Protein AF-A0AAF0V8E1-F1 (afdb_monomer_lite)

Radius of gyration: 30.5 Å; chains: 1; bounding box: 62×73×78 Å

Secondary structure (DSSP, 8-state):
------PPPP-----------HHHHHHHHHHHHHHHHHHHHHHS----------GGGSSS--------------------------------------HHHHHHHHHHHHHHHHHHHHHHHHHHHHHHHHHHT---SHHHHTT--

pLDDT: mean 73.93, std 15.85, range [46.88, 96.75]

Organism: Solanum verrucosum (NCBI:txid315347)

Foldseek 3Di:
DDDDDDDDDDDPDDDPPPPPPPVVVVVVVVVVVVVVVVVVVVVPDPPPPPVPPPPVVPPDDPPPDDDDDDDDDDDDDDDDDPPPDPDPDDPDPPDPQDPVNVVVVVVVVVVVVVVVVVCVVCVVVVVVCVVVVDPDPPVVVVVPD

Sequence (145 aa):
MESCRRARVPLVAKMDVEVTPTSSTNIQRIEAEYTRDEAEQRRAAPVDTSLTVDVDMLEADATPLTQVGESSGTPSSSSLSTFATSTISAAASCAPLTQTMLYKMDHLAQFVDVCVSQVEAHIPGLIEQAIVATPAPIQAELQQH

Structure (mmCIF, N/CA/C/O backbone):
data_AF-A0AAF0V8E1-F1
#
_entry.id   AF-A0AAF0V8E1-F1
#
loop_
_atom_site.group_PDB
_atom_site.id
_atom_site.type_symbol
_atom_site.label_atom_id
_atom_site.label_alt_id
_atom_site.label_comp_id
_atom_site.label_asym_id
_atom_site.label_entity_id
_atom_site.label_seq_id
_atom_site.pdbx_PDB_ins_code
_atom_site.Cartn_x
_atom_site.Cartn_y
_atom_site.Cartn_z
_atom_site.occupancy
_atom_site.B_iso_or_equiv
_atom_site.auth_seq_id
_atom_site.auth_comp_id
_atom_site.auth_asym_id
_atom_site.auth_atom_id
_atom_site.pdbx_PDB_model_num
ATOM 1 N N . MET A 1 1 ? -34.752 33.536 -39.637 1.00 48.47 1 MET A N 1
ATOM 2 C CA . MET A 1 1 ? -33.732 34.342 -38.933 1.00 48.47 1 MET A CA 1
ATOM 3 C C . MET A 1 1 ? -33.877 34.052 -37.457 1.00 48.47 1 MET A C 1
ATOM 5 O O . MET A 1 1 ? -34.817 34.529 -36.841 1.00 48.47 1 MET A O 1
ATOM 9 N N . GLU A 1 2 ? -33.007 33.198 -36.934 1.00 63.75 2 GLU A N 1
ATOM 10 C CA . GLU A 1 2 ? -33.104 32.638 -35.589 1.00 63.75 2 GLU A CA 1
ATOM 11 C C . GLU A 1 2 ? -31.807 32.996 -34.861 1.00 63.75 2 GLU A C 1
ATOM 13 O O . GLU A 1 2 ? -30.723 32.544 -35.228 1.00 63.75 2 GLU A O 1
ATOM 18 N N . SER A 1 3 ? -31.887 33.939 -33.922 1.00 63.53 3 SER A N 1
ATOM 19 C CA . SER A 1 3 ? -30.723 34.456 -33.203 1.00 63.53 3 SER A CA 1
ATOM 20 C C . SER A 1 3 ? -30.498 33.634 -31.936 1.00 63.53 3 SER A C 1
ATOM 22 O O . SER A 1 3 ? -31.140 33.878 -30.910 1.00 63.53 3 SER A O 1
ATOM 24 N N . CYS A 1 4 ? -29.585 32.665 -31.995 1.00 65.44 4 CYS A N 1
ATOM 25 C CA . CYS A 1 4 ? -29.169 31.880 -30.835 1.00 65.44 4 CYS A CA 1
ATOM 26 C C . CYS A 1 4 ? -28.598 32.795 -29.739 1.00 65.44 4 CYS A C 1
ATOM 28 O O . CYS A 1 4 ? -27.512 33.365 -29.875 1.00 65.44 4 CYS A O 1
ATOM 30 N N . ARG A 1 5 ? -29.327 32.934 -28.627 1.00 68.25 5 ARG A N 1
ATOM 31 C CA . ARG A 1 5 ? -28.858 33.648 -27.434 1.00 68.25 5 ARG A CA 1
ATOM 32 C C . ARG A 1 5 ? -27.804 32.804 -26.720 1.00 68.25 5 ARG A C 1
ATOM 34 O O . ARG A 1 5 ? -28.121 31.827 -26.050 1.00 68.25 5 ARG A O 1
ATOM 41 N N . ARG A 1 6 ? -26.538 33.197 -26.851 1.00 64.69 6 ARG A N 1
ATOM 42 C CA . ARG A 1 6 ? -25.415 32.590 -26.127 1.00 64.69 6 ARG A CA 1
ATOM 43 C C . ARG A 1 6 ? -25.478 33.010 -24.654 1.00 64.69 6 ARG A C 1
ATOM 45 O O . ARG A 1 6 ? -25.192 34.161 -24.328 1.00 64.69 6 ARG A O 1
ATOM 52 N N . ALA A 1 7 ? -25.872 32.088 -23.778 1.00 67.00 7 ALA A N 1
ATOM 53 C CA . ALA A 1 7 ? -25.801 32.278 -22.333 1.00 67.00 7 ALA A CA 1
ATOM 54 C C . ALA A 1 7 ? -24.329 32.441 -21.920 1.00 67.00 7 ALA A C 1
ATOM 56 O O . ALA A 1 7 ? -23.476 31.639 -22.305 1.00 67.00 7 ALA A O 1
ATOM 57 N N . ARG A 1 8 ? -24.008 33.511 -21.186 1.00 69.25 8 ARG A N 1
ATOM 58 C CA . ARG A 1 8 ? -22.658 33.719 -20.653 1.00 69.25 8 ARG A CA 1
ATOM 59 C C . ARG A 1 8 ? -22.486 32.843 -19.415 1.00 69.25 8 ARG A C 1
ATOM 61 O O . ARG A 1 8 ? -23.230 32.990 -18.452 1.00 69.25 8 ARG A O 1
ATOM 68 N N . VAL A 1 9 ? -21.512 31.939 -19.475 1.00 71.81 9 VAL A N 1
ATOM 69 C CA . VAL A 1 9 ? -21.099 31.090 -18.354 1.00 71.81 9 VAL A CA 1
ATOM 70 C C . VAL A 1 9 ? -20.458 31.980 -17.280 1.00 71.81 9 VAL A C 1
ATOM 72 O O . VAL A 1 9 ? -19.581 32.777 -17.627 1.00 71.81 9 VAL A O 1
ATOM 75 N N . PRO A 1 10 ? -20.881 31.890 -16.005 1.00 71.50 10 PRO A N 1
ATOM 76 C CA . PRO A 1 10 ? -20.262 32.634 -14.914 1.00 71.50 10 PRO A CA 1
ATOM 77 C C . PRO A 1 10 ? -18.789 32.245 -14.780 1.00 71.50 10 PRO A C 1
ATOM 79 O O . PRO A 1 10 ? -18.456 31.081 -14.566 1.00 71.50 10 PRO A O 1
ATOM 82 N N . LEU A 1 11 ? -17.904 33.228 -14.931 1.00 69.38 11 LEU A N 1
ATOM 83 C CA . LEU A 1 11 ? -16.475 33.054 -14.719 1.00 69.38 11 LEU A CA 1
ATOM 84 C C . LEU A 1 11 ? -16.241 32.946 -13.206 1.00 69.38 11 LEU A C 1
ATOM 86 O O . LEU A 1 11 ? -16.255 33.951 -12.499 1.00 69.38 11 LEU A O 1
ATOM 90 N N . VAL A 1 12 ? -16.096 31.718 -12.707 1.00 74.75 12 VAL A N 1
ATOM 91 C CA . VAL A 1 12 ? -15.722 31.449 -11.313 1.00 74.75 12 VAL A CA 1
ATOM 92 C C . VAL A 1 12 ? -14.360 32.085 -11.046 1.00 74.75 12 VAL A C 1
ATOM 94 O O . VAL A 1 12 ? -13.376 31.779 -11.721 1.00 74.75 12 VAL A O 1
ATOM 97 N N . ALA A 1 13 ? -14.321 32.999 -10.076 1.00 77.56 13 ALA A N 1
ATOM 98 C CA . ALA A 1 13 ? -13.092 33.605 -9.595 1.00 77.56 13 ALA A CA 1
ATOM 99 C C . ALA A 1 13 ? -12.190 32.503 -9.024 1.00 77.56 13 ALA A C 1
ATOM 101 O O . ALA A 1 13 ? -12.590 31.758 -8.129 1.00 77.56 13 ALA A O 1
ATOM 102 N N . LYS A 1 14 ? -10.985 32.377 -9.579 1.00 78.50 14 LYS A N 1
ATOM 103 C CA . LYS A 1 14 ? -9.967 31.434 -9.120 1.00 78.50 14 LYS A CA 1
ATOM 104 C C . LYS A 1 14 ? -9.492 31.912 -7.747 1.00 78.50 14 LYS A C 1
ATOM 106 O O . LYS A 1 14 ? -8.763 32.891 -7.657 1.00 78.50 14 LYS A O 1
ATOM 111 N N . MET A 1 15 ? -9.988 31.286 -6.686 1.00 77.06 15 MET A N 1
ATOM 112 C CA . MET A 1 15 ? -9.455 31.487 -5.344 1.00 77.06 15 MET A CA 1
ATOM 113 C C . MET A 1 15 ? -8.181 30.650 -5.259 1.00 77.06 15 MET A C 1
ATOM 115 O O . MET A 1 15 ? -8.242 29.432 -5.435 1.00 77.06 15 MET A O 1
ATOM 119 N N . ASP A 1 16 ? -7.036 31.300 -5.064 1.00 68.50 16 ASP A N 1
ATOM 120 C CA . ASP A 1 16 ? -5.784 30.606 -4.782 1.00 68.50 16 ASP A CA 1
ATOM 121 C C . ASP A 1 16 ? -5.939 29.895 -3.435 1.00 68.50 16 ASP A C 1
ATOM 123 O O . ASP A 1 16 ? -6.019 30.515 -2.375 1.00 68.50 16 ASP A O 1
ATOM 127 N N . VAL A 1 17 ? -6.086 28.573 -3.499 1.00 73.44 17 VAL A N 1
ATOM 128 C CA . VAL A 1 17 ? -6.131 27.716 -2.319 1.00 73.44 17 VAL A CA 1
ATOM 129 C C . VAL A 1 17 ? -4.711 27.640 -1.781 1.00 73.44 17 VAL A C 1
ATOM 131 O O . VAL A 1 17 ? -3.836 27.027 -2.392 1.00 73.44 17 VAL A O 1
ATOM 134 N N . GLU A 1 18 ? -4.486 28.271 -0.634 1.00 65.56 18 GLU A N 1
ATOM 135 C CA . GLU A 1 18 ? -3.263 28.125 0.143 1.00 65.56 18 GLU A CA 1
ATOM 136 C C . GLU A 1 18 ? -3.217 26.695 0.698 1.00 65.56 18 GLU A C 1
ATOM 138 O O . GLU A 1 18 ? -3.752 26.377 1.761 1.00 65.56 18 GLU A O 1
ATOM 143 N N . VAL A 1 19 ? -2.638 25.789 -0.091 1.00 66.88 19 VAL A N 1
ATOM 144 C CA . VAL A 1 19 ? -2.364 24.418 0.335 1.00 66.88 19 VAL A CA 1
ATOM 145 C C . VAL A 1 19 ? -1.266 24.500 1.385 1.00 66.88 19 VAL A C 1
ATOM 147 O O . VAL A 1 19 ? -0.087 24.612 1.060 1.00 66.88 19 VAL A O 1
ATOM 150 N N . THR A 1 20 ? -1.653 24.466 2.656 1.00 58.66 20 THR A N 1
ATOM 151 C CA . THR A 1 20 ? -0.715 24.306 3.765 1.00 58.66 20 THR A CA 1
ATOM 152 C C . THR A 1 20 ? -0.051 22.934 3.615 1.00 58.66 20 THR A C 1
ATOM 154 O O . THR A 1 20 ? -0.736 21.912 3.690 1.00 58.66 20 THR A O 1
ATOM 157 N N . PRO A 1 21 ? 1.268 22.859 3.362 1.00 60.16 21 PRO A N 1
ATOM 158 C CA . PRO A 1 21 ? 1.935 21.606 3.043 1.00 60.16 21 PRO A CA 1
ATOM 159 C C . PRO A 1 21 ? 2.291 20.865 4.335 1.00 60.16 21 PRO A C 1
ATOM 161 O O . PRO A 1 21 ? 3.457 20.623 4.637 1.00 60.16 21 PRO A O 1
ATOM 164 N N . THR A 1 22 ? 1.286 20.487 5.120 1.00 59.34 22 THR A N 1
ATOM 165 C CA . THR A 1 22 ? 1.460 19.623 6.299 1.00 59.34 22 THR A CA 1
ATOM 166 C C . THR A 1 22 ? 1.973 18.231 5.919 1.00 59.34 22 THR A C 1
ATOM 168 O O . THR A 1 22 ? 2.630 17.581 6.728 1.00 59.34 22 THR A O 1
ATOM 171 N N . SER A 1 23 ? 1.757 17.787 4.676 1.00 65.50 23 SER A N 1
ATOM 172 C CA . SER A 1 23 ? 2.313 16.529 4.163 1.00 65.50 23 SER A CA 1
ATOM 173 C C . SER A 1 23 ? 3.825 16.587 3.921 1.00 65.50 23 SER A C 1
ATOM 175 O O . SER A 1 23 ? 4.508 15.596 4.165 1.00 65.50 23 SER A O 1
ATOM 177 N N . SER A 1 24 ? 4.370 17.737 3.506 1.00 72.81 24 SER A N 1
ATOM 178 C CA . SER A 1 24 ? 5.789 17.865 3.137 1.00 72.81 24 SER A CA 1
ATOM 179 C C . SER A 1 24 ? 6.716 17.630 4.333 1.00 72.81 24 SER A C 1
ATOM 181 O O . SER A 1 24 ? 7.689 16.882 4.241 1.00 72.81 24 SER A O 1
ATOM 183 N N . THR A 1 25 ? 6.358 18.175 5.498 1.00 82.94 25 THR A N 1
ATOM 184 C CA . THR A 1 25 ? 7.128 17.992 6.738 1.00 82.94 25 THR A CA 1
ATOM 185 C C . THR A 1 25 ? 7.146 16.534 7.196 1.00 82.94 25 THR A C 1
ATOM 187 O O . THR A 1 25 ? 8.176 16.033 7.645 1.00 82.94 25 THR A O 1
ATOM 190 N N . ASN A 1 26 ? 6.020 15.829 7.063 1.00 84.81 26 ASN A N 1
ATOM 191 C CA . ASN A 1 26 ? 5.934 14.422 7.453 1.00 84.81 26 ASN A CA 1
ATOM 192 C C . ASN A 1 26 ? 6.759 13.526 6.521 1.00 84.81 26 ASN A C 1
ATOM 194 O O . ASN A 1 26 ? 7.424 12.614 7.004 1.00 84.81 26 ASN A O 1
ATOM 198 N N . ILE A 1 27 ? 6.778 13.820 5.217 1.00 87.62 27 ILE A N 1
ATOM 199 C CA . ILE A 1 27 ? 7.591 13.085 4.236 1.00 87.62 27 ILE A CA 1
ATOM 200 C C . ILE A 1 27 ? 9.083 13.231 4.558 1.00 87.62 27 ILE A C 1
ATOM 202 O O . ILE A 1 27 ? 9.775 12.227 4.703 1.00 87.62 27 ILE A O 1
ATOM 206 N N . GLN A 1 28 ? 9.562 14.460 4.781 1.00 89.75 28 GLN A N 1
ATOM 207 C CA . GLN A 1 28 ? 10.971 14.700 5.128 1.00 89.75 28 GLN A CA 1
ATOM 208 C C . GLN A 1 28 ? 11.385 13.996 6.427 1.00 89.75 28 GLN A C 1
ATOM 210 O O . GLN A 1 28 ? 12.506 13.500 6.543 1.00 89.75 28 GLN A O 1
ATOM 215 N N . ARG A 1 29 ? 10.480 13.929 7.412 1.00 93.38 29 ARG A N 1
ATOM 216 C CA . ARG A 1 29 ? 10.731 13.215 8.668 1.00 93.38 29 ARG A CA 1
ATOM 217 C C . ARG A 1 29 ? 10.913 11.712 8.440 1.00 93.38 29 ARG A C 1
ATOM 219 O O . ARG A 1 29 ? 11.842 11.142 9.005 1.00 93.38 29 ARG A O 1
ATOM 226 N N . ILE A 1 30 ? 10.063 11.102 7.613 1.00 92.56 30 ILE A N 1
ATOM 227 C CA . ILE A 1 30 ? 10.139 9.672 7.274 1.00 92.56 30 ILE A CA 1
ATOM 228 C C . ILE A 1 30 ? 11.438 9.368 6.513 1.00 92.56 30 ILE A C 1
ATOM 230 O O . ILE A 1 30 ? 12.142 8.422 6.857 1.00 92.56 30 ILE A O 1
ATOM 234 N N . GLU A 1 31 ? 11.805 10.195 5.530 1.00 94.75 31 GLU A N 1
ATOM 235 C CA . GLU A 1 31 ? 13.048 10.021 4.760 1.00 94.75 31 GLU A CA 1
ATOM 236 C C . GLU A 1 31 ? 14.302 10.092 5.648 1.00 94.75 31 GLU A C 1
ATOM 238 O O . GLU A 1 31 ? 15.228 9.283 5.509 1.00 94.75 31 GLU A O 1
ATOM 243 N N . ALA A 1 32 ? 14.327 11.037 6.593 1.00 95.25 32 ALA A N 1
ATOM 244 C CA . ALA A 1 3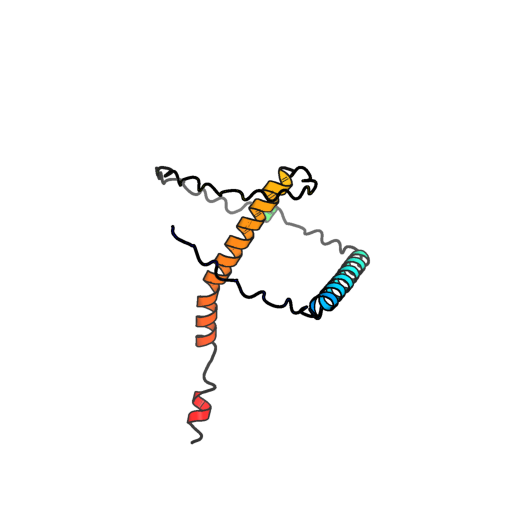2 ? 15.432 11.191 7.534 1.00 95.25 32 ALA A CA 1
ATOM 245 C C . ALA A 1 32 ? 15.544 10.011 8.517 1.00 95.25 32 ALA A C 1
ATOM 247 O O . ALA A 1 32 ? 16.653 9.633 8.897 1.00 95.25 32 ALA A O 1
ATOM 248 N N . GLU A 1 33 ? 14.416 9.437 8.939 1.00 96.75 33 GLU A N 1
ATOM 249 C CA . GLU A 1 33 ? 14.375 8.263 9.814 1.00 96.75 33 GLU A CA 1
ATOM 250 C C . GLU A 1 33 ? 14.856 7.002 9.086 1.00 96.75 33 GLU A C 1
ATOM 252 O O . GLU A 1 33 ? 15.767 6.340 9.581 1.00 96.75 33 GLU A O 1
ATOM 257 N N . TYR A 1 34 ? 14.361 6.750 7.870 1.00 95.62 34 TYR A N 1
ATOM 258 C CA . TYR A 1 34 ? 14.793 5.622 7.035 1.00 95.62 34 TYR A CA 1
ATOM 259 C C . TYR A 1 34 ? 16.299 5.652 6.745 1.00 95.62 34 TYR A C 1
ATOM 261 O O . TYR A 1 34 ? 16.998 4.653 6.893 1.00 95.62 34 TYR A O 1
ATOM 269 N N . THR A 1 35 ? 16.829 6.823 6.376 1.00 96.56 35 THR A N 1
ATOM 270 C CA . THR A 1 35 ? 18.264 6.977 6.081 1.00 96.56 35 THR A CA 1
ATOM 271 C C . THR A 1 35 ? 19.135 6.687 7.309 1.00 96.56 35 THR A C 1
ATOM 273 O O . THR A 1 35 ? 20.252 6.183 7.173 1.00 96.56 35 THR A O 1
ATOM 276 N N . ARG A 1 36 ? 18.641 7.004 8.514 1.00 96.00 36 ARG A N 1
ATOM 277 C CA . ARG A 1 36 ? 19.334 6.699 9.771 1.00 96.00 36 ARG A CA 1
ATOM 278 C C . ARG A 1 36 ? 19.335 5.197 10.051 1.00 96.00 36 ARG A C 1
ATOM 280 O O . ARG A 1 36 ? 20.398 4.671 10.367 1.00 96.00 36 ARG A O 1
ATOM 287 N N . ASP A 1 37 ? 18.187 4.545 9.904 1.00 92.38 37 ASP A N 1
ATOM 288 C CA . ASP A 1 37 ? 18.023 3.106 10.136 1.00 92.38 37 ASP A CA 1
ATOM 289 C C . ASP A 1 37 ? 18.890 2.273 9.175 1.00 92.38 37 ASP A C 1
ATOM 291 O O . ASP A 1 37 ? 19.656 1.420 9.610 1.00 92.38 37 ASP A O 1
ATOM 295 N N . GLU A 1 38 ? 18.917 2.621 7.882 1.00 92.94 38 GLU A N 1
ATOM 296 C CA . GLU A 1 38 ? 19.825 2.008 6.894 1.00 92.94 38 GLU A CA 1
ATOM 297 C C . GLU A 1 38 ? 21.306 2.159 7.281 1.00 92.94 38 GLU A C 1
ATOM 299 O O . GLU A 1 38 ? 22.111 1.234 7.135 1.00 92.94 38 GLU A O 1
ATOM 304 N N . ALA A 1 39 ? 21.701 3.338 7.774 1.00 91.88 39 ALA A N 1
ATOM 305 C CA . ALA A 1 39 ? 23.074 3.574 8.208 1.00 91.88 39 ALA A CA 1
ATOM 306 C C . ALA A 1 39 ? 23.423 2.776 9.476 1.00 91.88 39 ALA A C 1
ATOM 308 O O . ALA A 1 39 ? 24.562 2.323 9.615 1.00 91.88 39 ALA A O 1
ATOM 309 N N . GLU A 1 40 ? 22.466 2.601 10.387 1.00 92.19 40 GLU A N 1
ATOM 310 C CA . GLU A 1 40 ? 22.609 1.777 11.587 1.00 92.19 40 GLU A CA 1
ATOM 311 C C . GLU A 1 40 ? 22.686 0.290 11.237 1.00 92.19 40 GLU A C 1
ATOM 313 O O . GLU A 1 40 ? 23.619 -0.383 11.675 1.00 92.19 40 GLU A O 1
ATOM 318 N N . GLN A 1 41 ? 21.817 -0.194 10.350 1.00 86.56 41 GLN A N 1
ATOM 319 C CA . GLN A 1 41 ? 21.832 -1.564 9.843 1.00 86.56 41 GLN A CA 1
ATOM 320 C C . GLN A 1 41 ? 23.171 -1.922 9.185 1.00 86.56 41 GLN A C 1
ATOM 322 O O . GLN A 1 41 ? 23.676 -3.024 9.376 1.00 86.56 41 GLN A O 1
ATOM 327 N N . ARG A 1 42 ? 23.791 -0.988 8.447 1.00 87.56 42 ARG A N 1
ATOM 328 C CA . ARG A 1 42 ? 25.126 -1.194 7.849 1.00 87.56 42 ARG A CA 1
ATOM 329 C C . ARG A 1 42 ? 26.274 -1.105 8.853 1.00 87.56 42 ARG A C 1
ATOM 331 O O . ARG A 1 42 ? 27.368 -1.588 8.562 1.00 87.56 42 ARG A O 1
ATOM 338 N N . ARG A 1 43 ? 26.071 -0.434 9.991 1.00 85.69 43 ARG A N 1
ATOM 339 C CA . ARG A 1 43 ? 27.063 -0.343 11.076 1.00 85.69 43 ARG A CA 1
ATOM 340 C C . ARG A 1 43 ? 26.979 -1.519 12.036 1.00 85.69 43 ARG A C 1
ATOM 342 O O . ARG A 1 43 ? 28.009 -1.900 12.591 1.00 85.69 43 ARG A O 1
ATOM 349 N N . ALA A 1 44 ? 25.791 -2.078 12.236 1.00 81.50 44 ALA A N 1
ATOM 350 C CA . ALA A 1 44 ? 25.645 -3.369 12.873 1.00 81.50 44 ALA A CA 1
ATOM 351 C C . ALA A 1 44 ? 26.398 -4.383 12.007 1.00 81.50 44 ALA A C 1
ATOM 353 O O . ALA A 1 44 ? 26.128 -4.524 10.815 1.00 81.50 44 ALA A O 1
ATOM 354 N N . ALA A 1 45 ? 27.411 -5.036 12.582 1.00 74.88 45 ALA A N 1
ATOM 355 C CA . ALA A 1 45 ? 28.092 -6.122 11.895 1.00 74.88 45 ALA A CA 1
ATOM 356 C C . ALA A 1 45 ? 27.017 -7.111 11.420 1.00 74.88 45 ALA A C 1
ATOM 358 O O . ALA A 1 45 ? 26.143 -7.432 12.232 1.00 74.88 45 ALA A O 1
ATOM 359 N N . PRO A 1 46 ? 27.040 -7.564 10.151 1.00 67.62 46 PRO A N 1
ATOM 360 C CA . PRO A 1 46 ? 26.130 -8.596 9.690 1.00 67.62 46 PRO A CA 1
ATOM 361 C C . PRO A 1 46 ? 26.253 -9.757 10.664 1.00 67.62 46 PRO A C 1
ATOM 363 O O . PRO A 1 46 ? 27.294 -10.412 10.733 1.00 67.62 46 PRO A O 1
ATOM 366 N N . VAL A 1 47 ? 25.233 -9.945 11.499 1.00 73.00 47 VAL A N 1
ATOM 367 C CA . VAL A 1 47 ? 25.145 -11.146 12.310 1.00 73.00 47 VAL A CA 1
ATOM 368 C C . VAL A 1 47 ? 25.009 -12.237 11.270 1.00 73.00 47 VAL A C 1
ATOM 370 O O . VAL A 1 47 ? 24.042 -12.223 10.506 1.00 73.00 47 VAL A O 1
ATOM 373 N N . ASP A 1 48 ? 26.030 -13.086 11.179 1.00 60.06 48 ASP A N 1
ATOM 374 C CA . ASP A 1 48 ? 26.075 -14.250 10.304 1.00 60.06 48 ASP A CA 1
ATOM 375 C C . ASP A 1 48 ? 24.954 -15.199 10.729 1.00 60.06 48 ASP A C 1
ATOM 377 O O . ASP A 1 48 ? 25.127 -16.166 11.463 1.00 60.06 48 ASP A O 1
ATOM 381 N N . THR A 1 49 ? 23.745 -14.837 10.321 1.00 66.12 49 THR A N 1
ATOM 382 C CA . THR A 1 49 ? 22.551 -15.656 10.356 1.00 66.12 49 THR A CA 1
ATOM 383 C C . THR A 1 49 ? 22.615 -16.512 9.107 1.00 66.12 49 THR A C 1
ATOM 385 O O . THR A 1 49 ? 21.780 -16.431 8.209 1.00 66.12 49 THR A O 1
ATOM 388 N N . SER A 1 50 ? 23.660 -17.334 9.038 1.00 67.69 50 SER A N 1
ATOM 389 C CA . SER A 1 50 ? 23.651 -18.528 8.218 1.00 67.69 50 SER A CA 1
ATOM 390 C C . SER A 1 50 ? 22.487 -19.379 8.723 1.00 67.69 50 SER A C 1
ATOM 392 O O . SER A 1 50 ? 22.586 -20.134 9.691 1.00 67.69 50 SER A O 1
ATOM 394 N N . LEU A 1 51 ? 21.322 -19.174 8.103 1.00 65.19 51 LEU A N 1
ATOM 395 C CA . LEU A 1 51 ? 20.155 -20.018 8.265 1.00 65.19 51 LEU A CA 1
ATOM 396 C C . LEU A 1 51 ? 20.607 -21.406 7.823 1.00 65.19 51 LEU A C 1
ATOM 398 O O . LEU A 1 51 ? 20.710 -21.692 6.631 1.00 65.19 51 LEU A O 1
ATOM 402 N N . THR A 1 52 ? 20.958 -22.239 8.797 1.00 67.12 52 THR A N 1
ATOM 403 C CA . THR A 1 52 ? 21.232 -23.655 8.586 1.00 67.12 52 THR A CA 1
ATOM 404 C C . THR A 1 52 ? 19.884 -24.283 8.262 1.00 67.12 52 THR A C 1
ATOM 406 O O . THR A 1 52 ? 19.189 -24.786 9.139 1.00 67.12 52 THR A O 1
ATOM 409 N N . VAL A 1 53 ? 19.448 -24.122 7.011 1.00 65.31 53 VAL A N 1
ATOM 410 C CA . VAL A 1 53 ? 18.314 -24.858 6.467 1.00 65.31 53 VAL A CA 1
ATOM 411 C C . VAL A 1 53 ? 18.799 -26.289 6.368 1.00 65.31 53 VAL A C 1
ATOM 413 O O . VAL A 1 53 ? 19.621 -26.614 5.514 1.00 65.31 53 VAL A O 1
ATOM 416 N N . ASP A 1 54 ? 18.345 -27.107 7.305 1.00 65.31 54 ASP A N 1
ATOM 417 C CA . ASP A 1 54 ? 18.505 -28.546 7.254 1.00 65.31 54 ASP A CA 1
ATOM 418 C C . ASP A 1 54 ? 17.736 -29.062 6.030 1.00 65.31 54 ASP A C 1
ATOM 420 O O . ASP A 1 54 ? 16.504 -29.123 6.016 1.00 65.31 54 ASP A O 1
ATOM 424 N N . VAL A 1 55 ? 18.475 -29.318 4.950 1.00 61.94 55 VAL A N 1
ATOM 425 C CA . VAL A 1 55 ? 17.941 -29.761 3.653 1.00 61.94 55 VAL A CA 1
ATOM 426 C C . VAL A 1 55 ? 17.240 -31.121 3.784 1.00 61.94 55 VAL A C 1
ATOM 428 O O . VAL A 1 55 ? 16.335 -31.410 3.003 1.00 61.94 55 VAL A O 1
ATOM 431 N N . ASP A 1 56 ? 17.557 -31.896 4.824 1.00 64.88 56 ASP A N 1
ATOM 432 C CA . ASP A 1 56 ? 16.981 -33.221 5.065 1.00 64.88 56 ASP A CA 1
ATOM 433 C C . ASP A 1 56 ? 15.514 -33.182 5.546 1.00 64.88 56 ASP A C 1
ATOM 435 O O . ASP A 1 56 ? 14.830 -34.205 5.515 1.00 64.88 56 ASP A O 1
ATOM 439 N N . MET A 1 57 ? 14.968 -32.018 5.928 1.00 61.69 57 MET A N 1
ATOM 440 C CA . MET A 1 57 ? 13.550 -31.896 6.311 1.00 61.69 57 MET A CA 1
ATOM 441 C C . MET A 1 57 ? 12.579 -31.668 5.136 1.00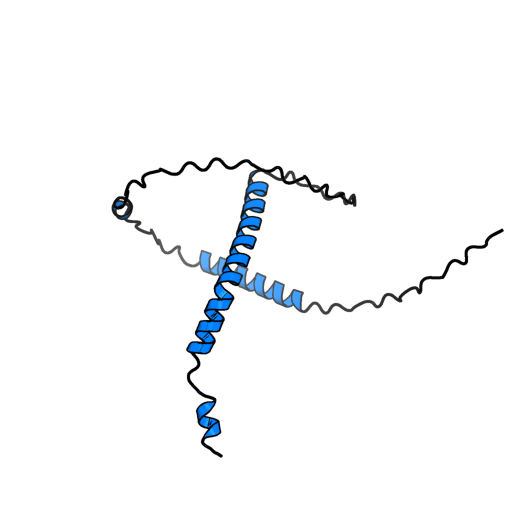 61.69 57 MET A C 1
ATOM 443 O O . MET A 1 57 ? 11.365 -31.719 5.344 1.00 61.69 57 MET A O 1
ATOM 447 N N . LEU A 1 58 ? 13.063 -31.417 3.912 1.00 59.53 58 LEU A N 1
ATOM 448 C CA . LEU A 1 58 ? 12.203 -31.125 2.749 1.00 59.53 58 LEU A CA 1
ATOM 449 C C . LEU A 1 58 ? 11.812 -32.360 1.914 1.00 59.53 58 LEU A C 1
ATOM 451 O O . LEU A 1 58 ? 10.986 -32.234 1.011 1.00 59.53 58 LEU A O 1
ATOM 455 N N . GLU A 1 59 ? 12.337 -33.550 2.219 1.00 55.31 59 GLU A N 1
ATOM 456 C CA . GLU A 1 59 ? 12.112 -34.770 1.426 1.00 55.31 59 GLU A CA 1
ATOM 457 C C . GLU A 1 59 ? 11.372 -35.863 2.221 1.00 55.31 59 GLU A C 1
ATOM 459 O O . GLU A 1 59 ? 11.892 -36.953 2.442 1.00 55.31 59 GLU A O 1
ATOM 464 N N . ALA A 1 60 ? 10.144 -35.588 2.682 1.00 55.50 60 ALA A N 1
ATOM 465 C CA . ALA A 1 60 ? 9.351 -36.611 3.382 1.00 55.50 60 ALA A CA 1
ATOM 466 C C . ALA A 1 60 ? 7.843 -36.662 3.079 1.00 55.50 60 ALA A C 1
ATOM 468 O O . ALA A 1 60 ? 7.184 -37.557 3.599 1.00 55.50 60 ALA A O 1
ATOM 469 N N . ASP A 1 61 ? 7.274 -35.802 2.224 1.00 57.09 61 ASP A N 1
ATOM 470 C CA . ASP A 1 61 ? 5.839 -35.917 1.904 1.00 57.09 61 ASP A CA 1
ATOM 471 C C . ASP A 1 61 ? 5.517 -35.645 0.429 1.00 57.09 61 ASP A C 1
ATOM 473 O O . ASP A 1 61 ? 4.785 -34.733 0.052 1.00 57.09 61 ASP A O 1
ATOM 477 N N . ALA A 1 62 ? 6.102 -36.469 -0.442 1.00 54.81 62 ALA A N 1
ATOM 478 C CA . ALA A 1 62 ? 5.623 -36.647 -1.806 1.00 54.81 62 ALA A CA 1
ATOM 479 C C . ALA A 1 62 ? 4.539 -37.736 -1.818 1.00 54.81 62 ALA A C 1
ATOM 481 O O . ALA A 1 62 ? 4.771 -38.865 -2.257 1.00 54.81 62 ALA A O 1
ATOM 482 N N . THR A 1 63 ? 3.339 -37.415 -1.335 1.00 58.88 63 THR A N 1
ATOM 483 C CA . THR A 1 63 ? 2.155 -38.212 -1.668 1.00 58.88 63 THR A CA 1
ATOM 484 C C . THR A 1 63 ? 1.746 -37.886 -3.116 1.00 58.88 63 THR A C 1
ATOM 486 O O . THR A 1 63 ? 1.467 -36.727 -3.429 1.00 58.88 63 THR A O 1
ATOM 489 N N . PRO A 1 64 ? 1.720 -38.863 -4.044 1.00 56.69 64 PRO A N 1
ATOM 490 C CA . PRO A 1 64 ? 1.338 -38.618 -5.429 1.00 56.69 64 PRO A CA 1
ATOM 491 C C . PRO A 1 64 ? -0.156 -38.292 -5.496 1.00 56.69 64 PRO A C 1
ATOM 493 O O . PRO A 1 64 ? -1.014 -39.164 -5.336 1.00 56.69 64 PRO A O 1
ATOM 496 N N . LEU A 1 65 ? -0.474 -37.022 -5.742 1.00 52.22 65 LEU A N 1
ATOM 497 C CA . LEU A 1 65 ? -1.845 -36.591 -5.975 1.00 52.22 65 LEU A CA 1
ATOM 498 C C . LEU A 1 65 ? -2.282 -37.136 -7.338 1.00 52.22 65 LEU A C 1
ATOM 500 O O . LEU A 1 65 ? -1.827 -36.704 -8.395 1.00 52.22 65 LEU A O 1
ATOM 504 N N . THR A 1 66 ? -3.123 -38.166 -7.284 1.00 51.50 66 THR A N 1
ATOM 505 C CA . THR A 1 66 ? -3.709 -38.826 -8.448 1.00 51.50 66 THR A CA 1
ATOM 506 C C . THR A 1 66 ? -4.545 -37.811 -9.223 1.00 51.50 66 THR A C 1
ATOM 508 O O . THR A 1 66 ? -5.611 -37.384 -8.788 1.00 51.50 66 THR A O 1
ATOM 511 N N . GLN A 1 67 ? -4.016 -37.416 -10.377 1.00 54.53 67 GLN A N 1
ATOM 512 C CA . GLN A 1 67 ? -4.632 -36.535 -11.354 1.00 54.53 67 GLN A CA 1
ATOM 513 C C . GLN A 1 67 ? -5.732 -37.296 -12.110 1.00 54.53 67 GLN A C 1
ATOM 515 O O . GLN A 1 67 ? -5.448 -38.041 -13.044 1.00 54.53 67 GLN A O 1
ATOM 520 N N . VAL A 1 68 ? -6.991 -37.101 -11.713 1.00 59.97 68 VAL A N 1
ATOM 521 C CA . VAL A 1 68 ? -8.178 -37.462 -12.505 1.00 59.97 68 VAL A CA 1
ATOM 522 C C . VAL A 1 68 ? -9.195 -36.335 -12.371 1.00 59.97 68 VAL A C 1
ATOM 524 O O . VAL A 1 68 ? -9.666 -36.045 -11.276 1.00 59.97 68 VAL A O 1
ATOM 527 N N . GLY A 1 69 ? -9.528 -35.699 -13.492 1.00 53.19 69 GLY A N 1
ATOM 528 C CA . GLY A 1 69 ? -10.549 -34.657 -13.540 1.00 53.19 69 GLY A CA 1
ATOM 529 C C . GLY A 1 69 ? -10.426 -33.779 -14.774 1.00 53.19 69 GLY A C 1
ATOM 530 O O . GLY A 1 69 ? -10.043 -32.618 -14.678 1.00 53.19 69 GLY A O 1
ATOM 531 N N . GLU A 1 70 ? -10.725 -34.350 -15.939 1.00 55.53 70 GLU A N 1
ATOM 532 C CA . GLU A 1 70 ? -10.976 -33.608 -17.172 1.00 55.53 70 GLU A CA 1
ATOM 533 C C . GLU A 1 70 ? -12.075 -32.558 -16.949 1.00 55.53 70 GLU A C 1
ATOM 535 O O . GLU A 1 70 ? -13.176 -32.871 -16.502 1.00 55.53 70 GLU A O 1
ATOM 540 N N . SER A 1 71 ? -11.796 -31.308 -17.310 1.00 55.06 71 SER A N 1
ATOM 541 C CA . SER A 1 71 ? -12.806 -30.258 -17.431 1.00 55.06 71 SER A CA 1
ATOM 542 C C . SER A 1 71 ? -12.510 -29.460 -18.696 1.00 55.06 71 SER A C 1
ATOM 544 O O . SER A 1 71 ? -11.767 -28.479 -18.695 1.00 55.06 71 SER A O 1
ATOM 546 N N . SER A 1 72 ? -13.090 -29.942 -19.795 1.00 65.12 72 SER A N 1
ATOM 547 C CA . SER A 1 72 ? -13.227 -29.228 -21.060 1.00 65.12 72 SER A CA 1
ATOM 548 C C . SER A 1 72 ? -14.212 -28.074 -20.864 1.00 65.12 72 SER A C 1
ATOM 550 O O . SER A 1 72 ? -15.397 -28.296 -20.622 1.00 65.12 72 SER A O 1
ATOM 552 N N . GLY A 1 73 ? -13.705 -26.844 -20.919 1.00 50.19 73 GLY A N 1
ATOM 553 C CA . GLY A 1 73 ? -14.478 -25.619 -20.745 1.00 50.19 73 GLY A CA 1
ATOM 554 C C . GLY A 1 73 ? -13.913 -24.508 -21.623 1.00 50.19 73 GLY A C 1
ATOM 555 O 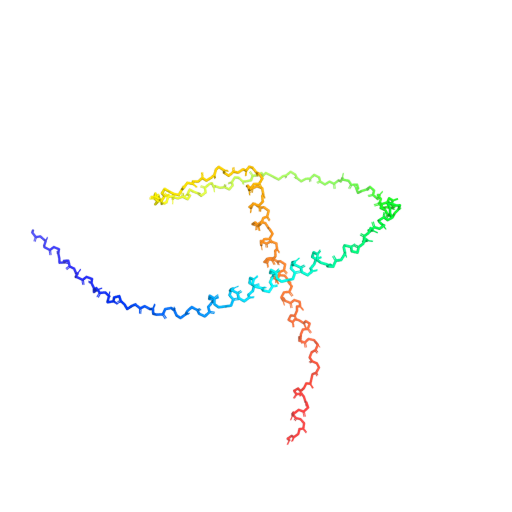O . GLY A 1 73 ? -12.859 -23.949 -21.349 1.00 50.19 73 GLY A O 1
ATOM 556 N N . THR A 1 74 ? -14.622 -24.243 -22.710 1.00 58.41 74 THR A N 1
ATOM 557 C CA . THR A 1 74 ? -14.426 -23.236 -23.757 1.00 58.41 74 THR A CA 1
ATOM 558 C C . THR A 1 74 ? -13.951 -21.862 -23.241 1.00 58.41 74 THR A C 1
ATOM 560 O O . THR A 1 74 ? -14.624 -21.287 -22.384 1.00 58.41 74 THR A O 1
ATOM 563 N N . PRO A 1 75 ? -12.880 -21.250 -23.793 1.00 57.97 75 PRO A N 1
ATOM 564 C CA . PRO A 1 75 ? -12.588 -19.847 -23.525 1.00 57.97 75 PRO A CA 1
ATOM 565 C C . PRO A 1 75 ? -13.600 -18.980 -24.282 1.00 57.97 75 PRO A C 1
ATOM 567 O O . PRO A 1 75 ? -13.532 -18.821 -25.501 1.00 57.97 75 PRO A O 1
ATOM 570 N N . SER A 1 76 ? -14.576 -18.440 -23.555 1.00 59.06 76 SER A N 1
ATOM 571 C CA . SER A 1 76 ? -15.469 -17.412 -24.082 1.00 59.06 76 SER A CA 1
ATOM 572 C C . SER A 1 76 ? -14.664 -16.125 -24.272 1.00 59.06 76 SER A C 1
ATOM 574 O O . SER A 1 76 ? -14.083 -15.601 -23.322 1.00 59.06 76 SER A O 1
ATOM 576 N N . SER A 1 77 ? -14.579 -15.646 -25.515 1.00 56.78 77 SER A N 1
ATOM 577 C CA . SER A 1 77 ? -13.939 -14.380 -25.868 1.00 56.78 77 SER A CA 1
ATOM 578 C C . SER A 1 77 ? -14.620 -13.218 -25.149 1.00 56.78 77 SER A C 1
ATOM 580 O O . SER A 1 77 ? -15.711 -12.798 -25.530 1.00 56.78 77 SER A O 1
ATOM 582 N N . SER A 1 78 ? -13.951 -12.659 -24.144 1.00 57.47 78 SER A N 1
ATOM 583 C CA . SER A 1 78 ? -14.319 -11.356 -23.598 1.00 57.47 78 SER A CA 1
ATOM 584 C C . SER A 1 78 ? -13.778 -10.257 -24.507 1.00 57.47 78 SER A C 1
ATOM 586 O O . SER A 1 78 ? -12.578 -10.133 -24.746 1.00 57.47 78 SER A O 1
ATOM 588 N N . SER A 1 79 ? -14.721 -9.501 -25.052 1.00 59.25 79 SER A N 1
ATOM 589 C CA . SER A 1 79 ? -14.575 -8.388 -25.979 1.00 59.25 79 SER A CA 1
ATOM 590 C C . SER A 1 79 ? -13.507 -7.377 -25.554 1.00 59.25 79 SER A C 1
ATOM 592 O O . SER A 1 79 ? -13.523 -6.879 -24.429 1.00 59.25 79 SER A O 1
ATOM 594 N N . LEU A 1 80 ? -12.624 -7.011 -26.491 1.00 56.53 80 LEU A N 1
ATOM 595 C CA . LEU A 1 80 ? -11.717 -5.875 -26.347 1.00 56.53 80 LEU A CA 1
ATOM 596 C C . LEU A 1 80 ? -12.529 -4.590 -26.124 1.00 56.53 80 LEU A C 1
ATOM 598 O O . LEU A 1 80 ? -13.143 -4.057 -27.051 1.00 56.53 80 LEU A O 1
ATOM 602 N N . SER A 1 81 ? -12.497 -4.066 -24.900 1.00 58.31 81 SER A N 1
ATOM 603 C CA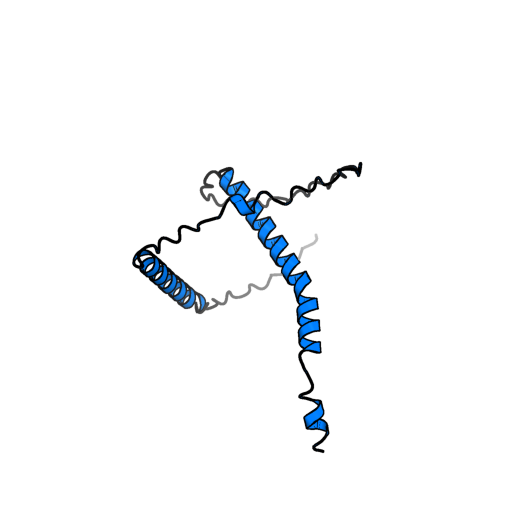 . SER A 1 81 ? -12.907 -2.691 -24.631 1.00 58.31 81 SER A CA 1
ATOM 604 C C . SER A 1 81 ? -11.882 -1.757 -25.266 1.00 58.31 81 SER A C 1
ATOM 606 O O . SER A 1 81 ? -10.721 -1.691 -24.858 1.00 58.31 81 SER A O 1
ATOM 608 N N . THR A 1 82 ? -12.307 -1.069 -26.320 1.00 49.06 82 THR A N 1
ATOM 609 C CA . THR A 1 82 ? -11.520 -0.034 -26.985 1.00 49.06 82 THR A CA 1
ATOM 610 C C . THR A 1 82 ? -11.470 1.173 -26.054 1.00 49.06 82 THR A C 1
ATOM 612 O O . THR A 1 82 ? -12.378 2.002 -26.046 1.00 49.06 82 THR A O 1
ATOM 615 N N . PHE A 1 83 ? -10.419 1.273 -25.242 1.00 54.44 83 PHE A N 1
ATOM 616 C CA . PHE A 1 83 ? -10.120 2.502 -24.518 1.00 54.44 83 PHE A CA 1
ATOM 617 C C . PHE A 1 83 ? -9.707 3.565 -25.537 1.00 54.44 83 PHE A C 1
ATOM 619 O O . PHE A 1 83 ? -8.594 3.559 -26.068 1.00 54.44 83 PHE A O 1
ATOM 626 N N . ALA A 1 84 ? -10.638 4.473 -25.838 1.00 49.81 84 ALA A N 1
ATOM 627 C CA . ALA A 1 84 ? -10.360 5.682 -26.594 1.00 49.81 84 ALA A CA 1
ATOM 628 C C . ALA A 1 84 ? -9.262 6.463 -25.860 1.00 49.81 84 ALA A C 1
ATOM 630 O O . ALA A 1 84 ? -9.475 7.058 -24.804 1.00 49.81 84 ALA A O 1
ATOM 631 N N . THR A 1 85 ? -8.053 6.389 -26.407 1.00 46.88 85 THR A N 1
ATOM 632 C CA . THR A 1 85 ? -6.867 7.029 -25.856 1.00 46.88 85 THR A CA 1
ATOM 633 C C . THR A 1 85 ? -6.951 8.513 -26.189 1.00 46.88 85 THR A C 1
ATOM 635 O O . THR A 1 85 ? -6.657 8.923 -27.311 1.00 46.88 85 THR A O 1
ATOM 638 N N . SER A 1 86 ? -7.379 9.327 -25.225 1.00 54.19 86 SER A N 1
ATOM 639 C CA . SER A 1 86 ? -7.260 10.782 -25.313 1.00 54.19 86 SER A CA 1
ATOM 640 C C . SER A 1 86 ? -5.781 11.151 -25.373 1.00 54.19 86 SER A C 1
ATOM 642 O O . SER A 1 86 ? -5.058 11.102 -24.380 1.00 54.19 86 SER A O 1
ATOM 644 N N . THR A 1 87 ? -5.327 11.483 -26.578 1.00 49.19 87 THR A N 1
ATOM 645 C CA . THR A 1 87 ? -3.970 11.926 -26.877 1.00 49.19 87 THR A CA 1
ATOM 646 C C . THR A 1 87 ? -3.747 13.315 -26.279 1.00 49.19 87 THR A C 1
ATOM 648 O O . THR A 1 87 ? -4.048 14.328 -26.905 1.00 49.19 87 THR A O 1
ATOM 651 N N . ILE A 1 88 ? -3.206 13.379 -25.062 1.00 55.44 88 ILE A N 1
ATOM 652 C CA . ILE A 1 88 ? -2.507 14.574 -24.582 1.00 55.44 88 ILE A CA 1
ATOM 653 C C . ILE A 1 88 ? -1.020 14.273 -24.718 1.00 55.44 88 ILE A C 1
ATOM 655 O O . ILE A 1 88 ? -0.426 13.546 -23.926 1.00 55.44 88 ILE A O 1
ATOM 659 N N . SER A 1 89 ? -0.448 14.800 -25.799 1.00 53.16 89 SER A N 1
ATOM 660 C CA . SER A 1 89 ? 0.970 14.717 -26.132 1.00 53.16 89 SER A CA 1
ATOM 661 C C . SER A 1 89 ? 1.787 15.566 -25.155 1.00 53.16 89 SER A C 1
ATOM 663 O O . SER A 1 89 ? 2.144 16.705 -25.451 1.00 53.16 89 SER A O 1
ATOM 665 N N . ALA A 1 90 ? 2.094 15.006 -23.988 1.00 53.91 90 ALA A N 1
ATOM 666 C CA . ALA A 1 90 ? 3.245 15.421 -23.203 1.00 53.91 90 ALA A CA 1
ATOM 667 C C . ALA A 1 90 ? 4.450 14.615 -23.701 1.00 53.91 90 ALA A C 1
ATOM 669 O O . ALA A 1 90 ? 4.495 13.396 -23.540 1.00 53.91 90 ALA A O 1
ATOM 670 N N . ALA A 1 91 ? 5.415 15.289 -24.330 1.00 53.62 91 ALA A N 1
ATOM 671 C CA . ALA A 1 91 ? 6.695 14.704 -24.717 1.00 53.62 91 ALA A CA 1
ATOM 672 C C . ALA A 1 91 ? 7.553 14.450 -23.463 1.00 53.62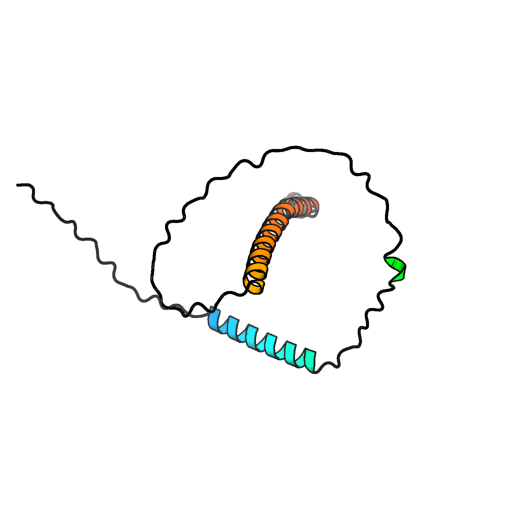 91 ALA A C 1
ATOM 674 O O . ALA A 1 91 ? 8.558 15.112 -23.226 1.00 53.62 91 ALA A O 1
ATOM 675 N N . ALA A 1 92 ? 7.115 13.515 -22.622 1.00 57.81 92 ALA A N 1
ATOM 676 C CA . ALA A 1 92 ? 7.955 12.886 -21.624 1.00 57.81 92 ALA A CA 1
ATOM 677 C C . ALA A 1 92 ? 8.776 11.825 -22.357 1.00 57.81 92 ALA A C 1
ATOM 679 O O . ALA A 1 92 ? 8.213 11.004 -23.085 1.00 57.81 92 ALA A O 1
ATOM 680 N N . SER A 1 93 ? 10.101 11.855 -22.210 1.00 56.16 93 SER A N 1
ATOM 681 C CA . SER A 1 93 ? 10.968 10.804 -22.734 1.00 56.16 93 SER A CA 1
ATOM 682 C C . SER A 1 93 ? 10.540 9.483 -22.100 1.00 56.16 93 SER A C 1
ATOM 684 O O . SER A 1 93 ? 10.854 9.204 -20.942 1.00 56.16 93 SER A O 1
ATOM 686 N N . CYS A 1 94 ? 9.759 8.698 -22.833 1.00 60.97 94 CYS A N 1
ATOM 687 C CA . CYS A 1 94 ? 9.365 7.371 -22.411 1.00 60.97 94 CYS A CA 1
ATOM 688 C C . CYS A 1 94 ? 10.628 6.511 -22.477 1.00 60.97 94 CYS A C 1
ATOM 690 O O . CYS A 1 94 ? 11.075 6.130 -23.560 1.00 60.97 94 CYS A O 1
ATOM 692 N N . ALA A 1 95 ? 11.265 6.298 -21.325 1.00 76.06 95 ALA A N 1
ATOM 693 C CA . ALA A 1 95 ? 12.344 5.333 -21.223 1.00 76.06 95 ALA A CA 1
ATOM 694 C C . ALA A 1 95 ? 11.780 3.968 -21.662 1.00 76.06 95 ALA A C 1
ATOM 696 O O . ALA A 1 95 ? 10.692 3.609 -21.203 1.00 76.06 95 ALA A O 1
ATOM 697 N N . PRO A 1 96 ? 12.459 3.223 -22.555 1.00 79.50 96 PRO A N 1
ATOM 698 C CA . PRO A 1 96 ? 11.966 1.938 -23.031 1.00 79.50 96 PRO A CA 1
ATOM 699 C C . PRO A 1 96 ? 11.678 1.021 -21.842 1.00 79.50 96 PRO A C 1
ATOM 701 O O . PRO A 1 96 ? 12.585 0.669 -21.085 1.00 79.50 96 PRO A O 1
ATOM 704 N N . LEU A 1 97 ? 10.408 0.665 -21.649 1.00 84.44 97 LEU A N 1
ATOM 705 C CA . LEU A 1 97 ? 10.012 -0.237 -20.577 1.00 84.44 97 LEU A CA 1
ATOM 706 C C . LEU A 1 97 ? 10.603 -1.616 -20.870 1.00 84.44 97 LEU A C 1
ATOM 708 O O . LEU A 1 97 ? 10.297 -2.243 -21.882 1.00 84.44 97 LEU A O 1
ATOM 712 N N . THR A 1 98 ? 11.487 -2.072 -19.988 1.00 90.12 98 THR A N 1
ATOM 713 C CA . THR A 1 98 ? 12.086 -3.403 -20.102 1.00 90.12 98 THR A CA 1
ATOM 714 C C . THR A 1 98 ? 11.058 -4.474 -19.740 1.00 90.12 98 THR A C 1
ATOM 716 O O . THR A 1 98 ? 10.153 -4.246 -18.937 1.00 90.12 98 THR A O 1
ATOM 719 N N . GLN A 1 99 ? 11.211 -5.678 -20.290 1.00 92.00 99 GLN A N 1
ATOM 720 C CA . GLN A 1 99 ? 10.319 -6.807 -20.003 1.00 92.00 99 GLN A CA 1
ATOM 721 C C . GLN A 1 99 ? 10.237 -7.128 -18.500 1.00 92.00 99 GLN A C 1
ATOM 723 O O . GLN A 1 99 ? 9.167 -7.445 -17.987 1.00 92.00 99 GLN A O 1
ATOM 728 N N . THR A 1 100 ? 11.341 -6.949 -17.770 1.00 90.50 100 THR A N 1
ATOM 729 C CA . THR A 1 100 ? 11.388 -7.068 -16.306 1.00 90.50 100 THR A CA 1
ATOM 730 C C . THR A 1 100 ? 10.495 -6.048 -15.608 1.00 90.50 100 THR A C 1
ATOM 732 O O . THR A 1 100 ? 9.838 -6.379 -14.624 1.00 90.50 100 THR A O 1
ATOM 735 N N . MET A 1 101 ? 10.460 -4.804 -16.093 1.00 91.62 101 MET A N 1
ATOM 736 C CA . MET A 1 101 ? 9.574 -3.782 -15.533 1.00 91.62 101 MET A CA 1
ATOM 737 C C . MET A 1 101 ? 8.109 -4.137 -15.778 1.00 91.62 101 MET A C 1
ATOM 739 O O . MET A 1 101 ? 7.314 -4.025 -14.853 1.00 91.62 101 MET A O 1
ATOM 743 N N . LEU A 1 102 ? 7.769 -4.635 -16.971 1.00 92.31 102 LEU A N 1
ATOM 744 C CA . LEU A 1 102 ? 6.407 -5.084 -17.283 1.00 92.31 102 LEU A CA 1
ATOM 745 C C . LEU A 1 102 ? 5.963 -6.237 -16.372 1.00 92.31 102 LEU A C 1
ATOM 747 O O . LEU A 1 102 ? 4.891 -6.160 -15.781 1.00 92.31 102 LEU A O 1
ATOM 751 N N . TYR A 1 103 ? 6.815 -7.249 -16.179 1.00 92.25 103 TYR A N 1
ATOM 752 C CA . TYR A 1 103 ? 6.542 -8.353 -15.251 1.00 92.25 103 TYR A CA 1
ATOM 753 C C . TYR A 1 103 ? 6.339 -7.864 -13.807 1.00 92.25 103 TYR A C 1
ATOM 755 O O . TYR A 1 103 ? 5.409 -8.287 -13.126 1.00 92.25 103 TYR A O 1
ATOM 763 N N . LYS A 1 104 ? 7.176 -6.927 -13.339 1.00 92.88 104 LYS A N 1
ATOM 764 C CA . LYS A 1 104 ? 7.035 -6.341 -11.998 1.00 92.88 104 LYS A CA 1
ATOM 765 C C . LYS A 1 104 ? 5.742 -5.545 -11.840 1.00 92.88 104 LYS A C 1
ATOM 767 O O . LYS A 1 104 ? 5.117 -5.628 -10.791 1.00 92.88 104 LYS A O 1
ATOM 772 N N . MET A 1 105 ? 5.349 -4.782 -12.857 1.00 93.50 105 MET A N 1
ATOM 773 C CA . MET A 1 105 ? 4.101 -4.020 -12.831 1.00 93.50 105 MET A CA 1
ATOM 774 C C . MET A 1 105 ? 2.879 -4.936 -12.769 1.00 93.50 105 MET A C 1
ATOM 776 O O . MET A 1 105 ? 1.976 -4.675 -11.979 1.00 93.50 105 MET A O 1
ATOM 780 N N . ASP A 1 106 ? 2.875 -6.018 -13.546 1.00 93.62 106 ASP A N 1
ATOM 781 C CA . ASP A 1 106 ? 1.788 -7.000 -13.530 1.00 93.62 106 ASP A CA 1
ATOM 782 C C . ASP A 1 106 ? 1.694 -7.711 -12.172 1.00 93.62 106 ASP A C 1
ATOM 784 O O . ASP A 1 106 ? 0.624 -7.782 -11.570 1.00 93.62 106 ASP A O 1
ATOM 788 N N . HIS A 1 107 ? 2.835 -8.128 -11.614 1.00 94.06 107 HIS A N 1
ATOM 789 C CA . HIS A 1 107 ? 2.867 -8.763 -10.299 1.00 94.06 107 HIS A CA 1
ATOM 790 C C . HIS A 1 107 ? 2.400 -7.826 -9.174 1.00 94.06 107 HIS A C 1
ATOM 792 O O . HIS A 1 107 ? 1.685 -8.258 -8.273 1.00 94.06 107 HIS A O 1
ATOM 798 N N . LEU A 1 108 ? 2.748 -6.535 -9.239 1.00 94.38 108 LEU A N 1
ATOM 799 C CA . LEU A 1 108 ? 2.250 -5.531 -8.294 1.00 94.38 108 LEU A CA 1
ATOM 800 C C . LEU A 1 108 ? 0.731 -5.355 -8.397 1.00 94.38 108 LEU A C 1
ATOM 802 O O . LEU A 1 108 ? 0.065 -5.266 -7.368 1.00 94.38 108 LEU A O 1
ATOM 806 N N . ALA A 1 109 ? 0.179 -5.324 -9.613 1.00 89.06 109 ALA A N 1
ATOM 807 C CA . ALA A 1 109 ? -1.264 -5.217 -9.814 1.00 89.06 109 ALA A CA 1
ATOM 808 C C . ALA A 1 109 ? -2.000 -6.433 -9.227 1.00 89.06 109 ALA A C 1
ATOM 810 O O . ALA A 1 109 ? -2.968 -6.264 -8.486 1.00 89.06 109 ALA A O 1
ATOM 811 N N . GLN A 1 110 ? -1.489 -7.640 -9.481 1.00 93.00 110 GLN A N 1
ATOM 812 C CA . GLN A 1 110 ? -2.020 -8.877 -8.899 1.00 93.00 110 GLN A CA 1
ATOM 813 C C . GLN A 1 110 ? -1.903 -8.889 -7.370 1.00 93.00 110 GLN A C 1
ATOM 815 O O . GLN A 1 110 ? -2.832 -9.298 -6.680 1.00 93.00 110 GLN A O 1
ATOM 820 N N . PHE A 1 111 ? -0.782 -8.415 -6.826 1.00 92.94 111 PHE A N 1
ATOM 821 C CA . PHE A 1 111 ? -0.573 -8.350 -5.382 1.00 92.94 111 PHE A CA 1
ATOM 822 C C . PHE A 1 111 ? -1.606 -7.448 -4.697 1.00 92.94 111 PHE A C 1
ATOM 824 O O . PHE A 1 111 ? -2.191 -7.843 -3.691 1.00 92.94 111 PHE A O 1
ATOM 831 N N . VAL A 1 112 ? -1.872 -6.261 -5.255 1.00 91.25 112 VAL A N 1
ATOM 832 C CA . VAL A 1 112 ? -2.881 -5.341 -4.707 1.00 91.25 112 VAL A CA 1
ATOM 833 C C . VAL A 1 112 ? -4.271 -5.981 -4.713 1.00 91.25 112 VAL A C 1
ATOM 835 O O . VAL A 1 112 ? -4.977 -5.885 -3.712 1.00 91.25 112 VAL A O 1
ATOM 838 N N . ASP A 1 113 ? -4.645 -6.668 -5.792 1.00 93.12 113 ASP A N 1
ATOM 839 C CA . ASP A 1 113 ? -5.944 -7.343 -5.912 1.00 93.12 113 ASP A CA 1
ATOM 840 C C . ASP A 1 113 ? -6.126 -8.464 -4.871 1.00 93.12 113 ASP A C 1
ATOM 842 O O . ASP A 1 113 ? -7.148 -8.536 -4.179 1.00 93.12 113 ASP A O 1
ATOM 846 N N . VAL A 1 114 ? -5.085 -9.282 -4.673 1.00 94.19 114 VAL A N 1
ATOM 847 C CA . VAL A 1 114 ? -5.065 -10.330 -3.641 1.00 94.19 114 VAL A CA 1
ATOM 848 C C . VAL A 1 114 ? -5.158 -9.725 -2.240 1.00 94.19 114 VAL A C 1
ATOM 850 O O . VAL A 1 114 ? -5.930 -10.218 -1.417 1.00 94.19 114 VAL A O 1
ATOM 853 N N . CYS A 1 115 ? -4.423 -8.645 -1.958 1.00 91.31 115 CYS A N 1
ATOM 854 C CA . CYS A 1 115 ? -4.487 -7.972 -0.661 1.00 91.31 115 CYS A CA 1
ATOM 855 C C . CYS A 1 115 ? -5.879 -7.403 -0.371 1.00 91.31 115 CYS A C 1
ATOM 857 O O . CYS A 1 115 ? -6.377 -7.565 0.742 1.00 91.31 115 CYS A O 1
ATOM 859 N N . VAL A 1 116 ? -6.518 -6.764 -1.355 1.00 93.50 116 VAL A N 1
ATOM 860 C CA . VAL A 1 116 ? -7.884 -6.241 -1.203 1.00 93.50 116 VAL A CA 1
ATOM 861 C C . VAL A 1 116 ? -8.857 -7.383 -0.919 1.00 93.50 116 VAL A C 1
ATOM 863 O O . VAL A 1 116 ? -9.593 -7.318 0.064 1.00 93.50 116 VAL A O 1
ATOM 866 N N . SER A 1 117 ? -8.780 -8.461 -1.701 1.00 95.94 117 SER A N 1
ATOM 867 C CA . SER A 1 117 ? -9.628 -9.646 -1.527 1.00 95.94 117 SER A CA 1
ATOM 868 C C . SER A 1 117 ? -9.438 -10.304 -0.156 1.00 95.94 117 SER A C 1
ATOM 870 O O . SER A 1 117 ? -10.405 -10.691 0.498 1.00 95.94 117 SER A O 1
ATOM 872 N N . GLN A 1 118 ? -8.193 -10.415 0.319 1.00 94.62 118 GLN A N 1
ATOM 873 C CA . GLN A 1 118 ? -7.885 -11.010 1.619 1.00 94.62 118 GLN A CA 1
ATOM 874 C C . GLN A 1 118 ? -8.410 -10.155 2.776 1.00 94.62 118 GLN A C 1
ATOM 876 O O . GLN A 1 118 ? -8.978 -10.692 3.728 1.00 94.62 118 GLN A O 1
ATOM 881 N N . VAL A 1 119 ? -8.234 -8.834 2.702 1.00 95.25 119 VAL A N 1
ATOM 882 C CA . VAL A 1 119 ? -8.763 -7.906 3.709 1.00 95.25 119 VAL A CA 1
ATOM 883 C C . VAL A 1 119 ? -10.288 -7.977 3.738 1.00 95.25 119 VAL A C 1
ATOM 885 O O . VAL A 1 119 ? -10.865 -8.115 4.817 1.00 95.25 119 VAL A O 1
ATOM 888 N N . GLU A 1 120 ? -10.940 -7.960 2.575 1.00 94.75 120 GLU A N 1
ATOM 889 C CA . GLU A 1 120 ? -12.397 -8.075 2.464 1.00 94.75 120 GLU A CA 1
ATOM 890 C C . GLU A 1 120 ? -12.917 -9.395 3.051 1.00 94.75 120 GLU A C 1
ATOM 892 O O . GLU A 1 120 ? -13.897 -9.393 3.795 1.00 94.75 120 GLU A O 1
ATOM 897 N N . ALA A 1 121 ? -12.213 -10.506 2.817 1.00 95.81 121 ALA A N 1
ATOM 898 C CA . ALA A 1 121 ? -12.564 -11.806 3.385 1.00 95.81 121 ALA A CA 1
ATOM 899 C C . ALA A 1 121 ? -12.360 -11.884 4.912 1.00 95.81 121 ALA A C 1
ATOM 901 O O . ALA A 1 121 ? -13.094 -12.600 5.595 1.00 95.81 121 ALA A O 1
ATOM 902 N N . HIS A 1 122 ? -11.385 -11.158 5.468 1.00 96.38 122 HIS A N 1
ATOM 903 C CA . HIS A 1 122 ? -11.083 -11.186 6.905 1.00 96.38 122 HIS A CA 1
ATOM 904 C C . HIS A 1 122 ? -11.957 -10.248 7.747 1.00 96.38 122 HIS A C 1
ATOM 906 O O . HIS A 1 122 ? -12.193 -10.544 8.922 1.00 96.38 122 HIS A O 1
ATOM 912 N N . ILE A 1 123 ? -12.442 -9.136 7.183 1.00 95.69 123 ILE A N 1
ATOM 913 C CA . ILE A 1 123 ? -13.251 -8.146 7.914 1.00 95.69 123 ILE A CA 1
ATOM 914 C C . ILE A 1 123 ? -14.469 -8.781 8.617 1.00 95.69 123 ILE A C 1
ATOM 916 O O . ILE A 1 123 ? -14.633 -8.528 9.814 1.00 95.69 123 ILE A O 1
ATOM 920 N N . PRO A 1 124 ? -15.291 -9.633 7.967 1.00 95.19 124 PRO A N 1
ATOM 921 C CA . PRO A 1 124 ? -16.432 -10.269 8.626 1.00 95.19 124 PRO A CA 1
ATOM 922 C C . PRO A 1 124 ? -16.027 -11.102 9.848 1.00 95.19 124 PRO A C 1
ATOM 924 O O . PRO A 1 124 ? -16.625 -10.964 10.914 1.00 95.19 124 PRO A O 1
ATOM 927 N N . GLY A 1 125 ? -14.958 -11.896 9.730 1.00 94.38 125 GLY A N 1
ATOM 928 C CA . GLY A 1 125 ? -14.471 -12.735 10.827 1.00 94.38 125 GLY A CA 1
ATOM 929 C C . GLY A 1 125 ? -13.953 -11.922 12.017 1.00 94.38 125 GLY A C 1
ATOM 930 O O . GLY A 1 125 ? -14.199 -12.283 13.166 1.00 94.38 125 GLY A O 1
ATOM 931 N N . LEU A 1 126 ? -13.286 -10.792 11.761 1.00 93.94 126 LEU A N 1
ATOM 932 C CA . LEU A 1 126 ? -12.834 -9.885 12.823 1.00 93.94 126 LEU A CA 1
ATOM 933 C C . LEU A 1 126 ? -14.010 -9.226 13.560 1.00 93.94 126 LEU A C 1
ATOM 935 O O . LEU A 1 126 ? -13.948 -9.062 14.778 1.00 93.94 126 LEU A O 1
ATOM 939 N N . ILE A 1 127 ? -15.090 -8.885 12.851 1.00 92.06 127 ILE A N 1
ATOM 940 C CA . ILE A 1 127 ? -16.308 -8.327 13.461 1.00 92.06 127 ILE A CA 1
ATOM 941 C C . ILE A 1 127 ? -16.984 -9.370 14.358 1.00 92.06 127 ILE A C 1
ATOM 943 O O . ILE A 1 127 ? -17.320 -9.063 15.503 1.00 92.06 127 ILE A O 1
ATOM 947 N N . GLU A 1 128 ? -17.147 -10.604 13.878 1.00 94.44 128 GLU A N 1
ATOM 948 C CA . GLU A 1 128 ? -17.727 -11.693 14.674 1.00 94.44 128 GLU A CA 1
ATOM 949 C C . GLU A 1 128 ? -16.901 -11.974 15.934 1.00 94.44 128 GLU A C 1
ATOM 951 O O . GLU A 1 128 ? -17.454 -12.067 17.033 1.00 94.44 128 GLU A O 1
ATOM 956 N N . GLN A 1 129 ? -15.571 -12.024 15.802 1.00 91.44 129 GLN A N 1
ATOM 957 C CA . GLN A 1 129 ? -14.675 -12.176 16.946 1.00 91.44 129 GLN A CA 1
ATOM 958 C C . GLN A 1 129 ? -14.805 -11.018 17.935 1.00 91.44 129 GLN A C 1
ATOM 960 O O . GLN A 1 129 ? -14.867 -11.273 19.133 1.00 91.44 129 GLN A O 1
ATOM 965 N N . ALA A 1 130 ? -14.890 -9.767 17.475 1.00 89.75 130 ALA A N 1
ATOM 966 C CA . ALA A 1 130 ? -15.049 -8.612 18.359 1.00 89.75 130 ALA A CA 1
ATOM 967 C C . ALA A 1 130 ? -16.376 -8.652 19.140 1.00 89.75 130 ALA A C 1
ATOM 969 O O . ALA A 1 130 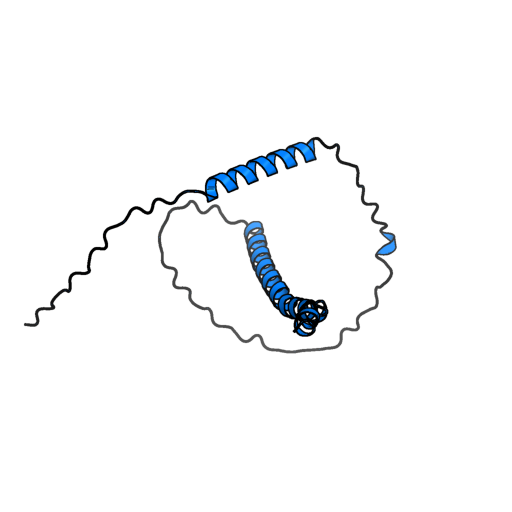? -16.402 -8.343 20.333 1.00 89.75 130 ALA A O 1
ATOM 970 N N . ILE A 1 131 ? -17.468 -9.085 18.500 1.00 88.75 131 ILE A N 1
ATOM 971 C CA . ILE A 1 131 ? -18.774 -9.249 19.155 1.00 88.75 131 ILE A CA 1
ATOM 972 C C . ILE A 1 131 ? -18.704 -10.345 20.227 1.00 88.75 131 ILE A C 1
ATOM 974 O O . ILE A 1 131 ? -19.152 -10.129 21.353 1.00 88.75 131 ILE A O 1
ATOM 978 N N . VAL A 1 132 ? -18.106 -11.499 19.910 1.00 89.19 132 VAL A N 1
ATOM 979 C CA . VAL A 1 132 ? -17.969 -12.624 20.854 1.00 89.19 132 VAL A CA 1
ATOM 980 C C . VAL A 1 132 ? -17.001 -12.294 21.994 1.00 89.19 132 VAL A C 1
ATOM 982 O O . VAL A 1 132 ? -17.252 -12.652 23.144 1.00 89.19 132 VAL A O 1
ATOM 985 N N . ALA A 1 133 ? -15.907 -11.592 21.698 1.00 85.56 133 ALA A N 1
ATOM 986 C CA . ALA A 1 133 ? -14.857 -11.251 22.654 1.00 85.56 133 ALA A CA 1
ATOM 987 C C . ALA A 1 133 ? -15.219 -10.090 23.592 1.00 85.56 133 ALA A C 1
ATOM 989 O O . ALA A 1 133 ? -14.405 -9.749 24.448 1.00 85.56 133 ALA A O 1
ATOM 990 N N . THR A 1 134 ? -16.410 -9.494 23.469 1.00 74.56 134 THR A N 1
ATOM 991 C CA . THR A 1 134 ? -16.880 -8.445 24.384 1.00 74.56 134 THR A CA 1
ATOM 992 C C . THR A 1 134 ? -17.852 -9.027 25.425 1.00 74.56 134 THR A C 1
ATOM 994 O O . THR A 1 134 ? -19.069 -8.883 25.278 1.00 74.56 134 THR A O 1
ATOM 997 N N . PRO A 1 135 ? -17.381 -9.670 26.514 1.00 64.81 135 PRO A N 1
ATOM 998 C CA . PRO A 1 135 ? -18.248 -10.016 27.625 1.00 64.81 135 PRO A CA 1
ATOM 999 C C . PRO A 1 135 ? -18.583 -8.745 28.420 1.00 64.81 135 PRO A C 1
ATOM 1001 O O . PRO A 1 135 ? -17.787 -8.229 29.197 1.00 64.81 135 PRO A O 1
ATOM 1004 N N . ALA A 1 136 ? -19.799 -8.250 28.206 1.00 59.38 136 ALA A N 1
ATOM 1005 C CA . ALA A 1 136 ? -20.634 -7.604 29.218 1.00 59.38 136 ALA A CA 1
ATOM 1006 C C . ALA A 1 136 ? -20.037 -6.467 30.095 1.00 59.38 136 ALA A C 1
ATOM 1008 O O . ALA A 1 136 ? -20.138 -6.551 31.319 1.00 59.38 136 ALA A O 1
ATOM 1009 N N . PRO A 1 137 ? -19.577 -5.324 29.545 1.00 60.62 137 PRO A N 1
ATOM 1010 C CA . PRO A 1 137 ? -19.550 -4.086 30.330 1.00 60.62 137 PRO A CA 1
ATOM 1011 C C . PRO A 1 137 ? -20.964 -3.503 30.511 1.00 60.62 137 PRO A C 1
ATOM 1013 O O . PRO A 1 137 ? -21.267 -2.887 31.526 1.00 60.62 137 PRO A O 1
ATOM 1016 N N . ILE A 1 138 ? -21.861 -3.734 29.542 1.00 61.91 138 ILE A N 1
ATOM 1017 C CA . ILE A 1 138 ? -23.164 -3.048 29.472 1.00 61.91 138 ILE A CA 1
ATOM 1018 C C . ILE A 1 138 ? -24.188 -3.640 30.459 1.00 61.91 138 ILE A C 1
ATOM 1020 O O . ILE A 1 138 ? -25.073 -2.937 30.936 1.00 61.91 138 ILE A O 1
ATOM 1024 N N . GLN A 1 139 ? -24.067 -4.924 30.825 1.00 60.53 139 GLN A N 1
ATOM 1025 C CA . GLN A 1 139 ? -24.987 -5.532 31.798 1.00 60.53 139 GLN A CA 1
ATOM 1026 C C . GLN A 1 139 ? -24.738 -5.066 33.241 1.00 60.53 139 GLN A C 1
ATOM 1028 O O . GLN A 1 139 ? -25.666 -5.104 34.045 1.00 60.53 139 GLN A O 1
ATOM 1033 N N . ALA A 1 140 ? -23.525 -4.606 33.564 1.00 66.50 140 ALA A N 1
ATOM 1034 C CA . ALA A 1 140 ? -23.189 -4.141 34.908 1.00 66.50 140 ALA A CA 1
ATOM 1035 C C . ALA A 1 140 ? -23.779 -2.753 35.227 1.00 66.50 140 ALA A C 1
ATOM 1037 O O . ALA A 1 140 ? -24.124 -2.501 36.379 1.00 66.50 140 ALA A O 1
ATOM 1038 N N . GLU A 1 141 ? -23.967 -1.877 34.230 1.00 66.31 141 GLU A N 1
ATOM 1039 C CA . GLU A 1 141 ? -24.593 -0.560 34.449 1.00 66.31 141 GLU A CA 1
ATOM 1040 C C . GLU A 1 141 ? -26.120 -0.628 34.600 1.00 66.31 141 GLU A C 1
ATOM 1042 O O . GLU A 1 141 ? -26.704 0.169 35.330 1.00 66.31 141 GLU A O 1
ATOM 1047 N N . LEU A 1 142 ? -26.786 -1.612 33.985 1.00 67.56 142 LEU A N 1
ATOM 1048 C CA . LEU A 1 142 ? -28.244 -1.772 34.090 1.00 67.56 142 LEU A CA 1
ATOM 1049 C C . LEU A 1 142 ? -28.720 -2.351 35.434 1.00 67.56 142 LEU A C 1
ATOM 1051 O O . LEU A 1 142 ? -29.914 -2.305 35.709 1.00 67.56 142 LEU A O 1
ATOM 1055 N N . GLN A 1 143 ? -27.823 -2.882 36.272 1.00 72.25 143 GLN A N 1
ATOM 1056 C CA . GLN A 1 143 ? -28.164 -3.357 37.623 1.00 72.25 143 GLN A CA 1
ATOM 1057 C C . GLN A 1 143 ? -27.963 -2.301 38.727 1.00 72.25 143 GLN A C 1
ATOM 1059 O O . GLN A 1 143 ? -28.210 -2.600 39.894 1.00 72.25 143 GLN A O 1
ATOM 1064 N N . GLN A 1 144 ? -27.519 -1.083 38.392 1.00 72.38 144 GLN A N 1
ATOM 1065 C CA . GLN A 1 144 ? -27.288 -0.001 39.365 1.00 72.38 144 GLN A CA 1
ATOM 1066 C C . GLN A 1 144 ? -28.426 1.035 39.469 1.00 72.38 144 GLN A C 1
ATOM 1068 O O . GLN A 1 144 ? -28.258 2.042 40.157 1.00 72.38 144 GLN A O 1
ATOM 1073 N N . HIS A 1 145 ? -29.581 0.790 38.847 1.00 62.09 145 HIS A N 1
ATOM 1074 C CA . HIS A 1 145 ? -30.774 1.645 38.916 1.00 62.09 145 HIS A CA 1
ATOM 1075 C C . HIS A 1 145 ? -32.003 0.862 39.379 1.00 62.09 145 HIS A C 1
ATOM 1077 O O . HIS A 1 145 ? -32.850 1.483 40.063 1.00 62.09 145 HIS A O 1
#